Protein AF-G7YYK1-F1 (afdb_monomer)

Solvent-accessible surface area (backbone atoms only — not comparable to full-atom values): 4154 Å² total; per-residue (Å²): 101,59,91,78,72,44,84,75,93,65,62,65,76,81,70,65,62,80,56,74,72,56,38,65,79,42,42,72,56,54,54,48,53,50,55,50,50,55,53,48,44,70,71,67,58,68,94,75,85,86,78,75,95,51,62,84,67,42,70,80,70,114

Radius of gyration: 12.51 Å; Cα contacts (8 Å, |Δi|>4): 12; chains: 1; bounding box: 32×20×24 Å

Organism: Clonorchis sinensis (NCBI:txid79923)

Foldseek 3Di:
DVVVVDDDPDDVVLVDADDDVSCVVSVVVLVVVLVVLLVVCVVVVDPDDDDDDDCVSVVVSD

InterPro domains:
  IPR003835 Glycosyl transferase, family 19 [PF02684] (1-62)
  IPR003835 Glycosyl transferase, family 19 [PTHR30372] (1-61)

Secondary structure (DSSP, 8-state):
-GGGT---SS-HHHH---SHHHHHHHHHHHHHHHHHHHHHHHHH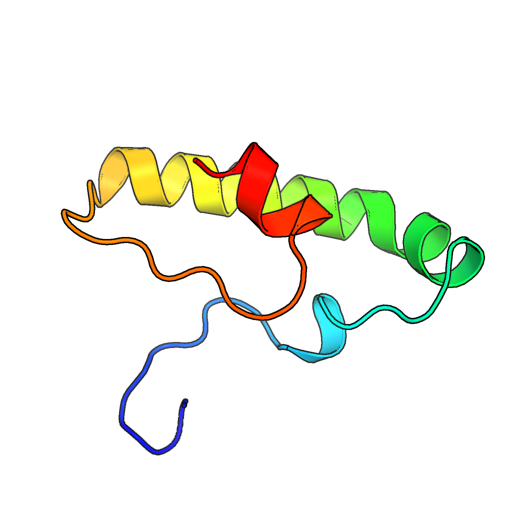--S-----S-HHHHTTT-

pLDDT: mean 74.19, std 11.78, range [49.81, 89.25]

Mean predicted aligned error: 7.51 Å

Sequence (62 aa):
MQAEGCEAWYEMEELAVMGIVEVLGRLRRLLHIRADLTKRFGELKPDVFVGIDAPDFNITLE

Structure (mmCIF, 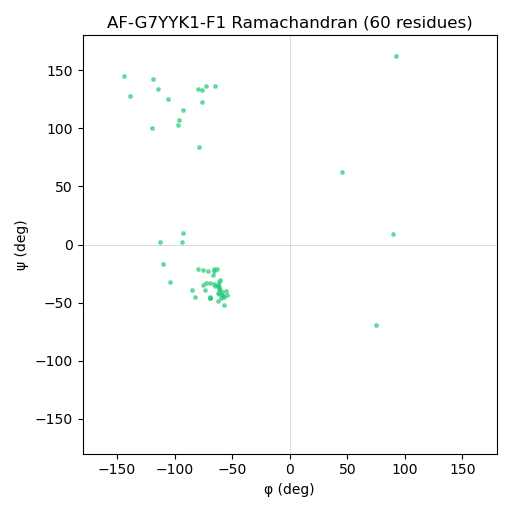N/CA/C/O backbone):
data_AF-G7YYK1-F1
#
_entry.id   AF-G7YYK1-F1
#
loop_
_atom_site.group_PDB
_atom_site.id
_atom_site.type_symbol
_atom_site.label_atom_id
_atom_site.label_alt_id
_atom_site.label_comp_id
_atom_site.label_asym_id
_atom_site.label_entity_id
_atom_site.label_seq_id
_atom_site.pdbx_PDB_ins_code
_atom_site.Cartn_x
_atom_site.Cartn_y
_atom_site.Cartn_z
_atom_site.occupancy
_atom_site.B_iso_or_equiv
_atom_site.auth_seq_id
_atom_site.auth_comp_id
_atom_site.auth_asym_id
_atom_site.auth_atom_id
_atom_site.pdbx_PDB_model_num
ATOM 1 N N . MET A 1 1 ? -10.442 -9.160 -11.024 1.00 66.62 1 MET A N 1
ATOM 2 C CA . MET A 1 1 ? -11.108 -8.840 -9.741 1.00 66.62 1 MET A CA 1
ATOM 3 C C . MET A 1 1 ? -12.248 -7.841 -9.907 1.00 66.62 1 MET A C 1
ATOM 5 O O . MET A 1 1 ? -13.311 -8.106 -9.374 1.00 66.62 1 MET A O 1
ATOM 9 N N . GLN A 1 2 ? -12.101 -6.763 -10.689 1.00 68.75 2 GLN A N 1
ATOM 10 C CA . GLN A 1 2 ? -13.211 -5.822 -10.944 1.00 68.75 2 GLN A CA 1
ATOM 11 C C . GLN A 1 2 ? -14.480 -6.494 -11.511 1.00 68.75 2 GLN A C 1
ATOM 13 O O . GLN A 1 2 ? -15.583 -6.201 -11.066 1.00 68.75 2 GLN A O 1
ATOM 18 N N . ALA A 1 3 ? -14.328 -7.457 -12.429 1.00 75.38 3 ALA A N 1
ATOM 19 C CA . ALA A 1 3 ? -15.452 -8.221 -12.989 1.00 75.38 3 ALA A CA 1
ATOM 20 C C . ALA A 1 3 ? -16.210 -9.081 -11.954 1.00 75.38 3 ALA A C 1
ATOM 22 O O . ALA A 1 3 ? -17.375 -9.397 -12.164 1.00 75.38 3 ALA A O 1
ATOM 23 N N . GLU A 1 4 ? -15.572 -9.403 -10.825 1.00 80.56 4 GLU A N 1
ATOM 24 C CA . GLU A 1 4 ? -16.158 -10.176 -9.720 1.00 80.56 4 GLU A CA 1
ATOM 25 C C . GLU A 1 4 ? -16.794 -9.263 -8.650 1.00 80.56 4 GLU A C 1
ATOM 27 O O . GLU A 1 4 ? -17.148 -9.720 -7.567 1.00 80.56 4 GLU A O 1
ATOM 32 N N . GLY A 1 5 ? -16.926 -7.958 -8.928 1.00 79.75 5 GLY A N 1
ATOM 33 C CA . GLY A 1 5 ? -17.544 -6.983 -8.023 1.00 79.75 5 GLY A CA 1
ATOM 34 C C . GLY A 1 5 ? -16.584 -6.308 -7.040 1.00 79.75 5 GLY A C 1
ATOM 35 O O . GLY A 1 5 ? -17.037 -5.591 -6.151 1.00 79.75 5 GLY A O 1
ATOM 36 N N . CYS A 1 6 ? -15.269 -6.501 -7.179 1.00 81.19 6 CYS A N 1
ATOM 37 C CA . CYS A 1 6 ? -14.291 -5.781 -6.363 1.00 81.19 6 CYS A CA 1
ATOM 38 C C . CYS A 1 6 ? -14.126 -4.330 -6.843 1.00 81.19 6 CYS A C 1
ATOM 40 O O . CYS A 1 6 ? -13.894 -4.086 -8.028 1.00 81.19 6 CYS A O 1
ATOM 42 N N . GLU A 1 7 ? -14.155 -3.372 -5.917 1.00 83.75 7 GLU A N 1
ATOM 43 C CA . GLU A 1 7 ? -13.803 -1.983 -6.212 1.00 83.75 7 GLU A CA 1
ATOM 44 C C . GLU A 1 7 ? -12.280 -1.848 -6.331 1.00 83.75 7 GLU A C 1
ATOM 46 O O . GLU A 1 7 ? -11.537 -2.180 -5.406 1.00 83.75 7 GLU A O 1
ATOM 51 N N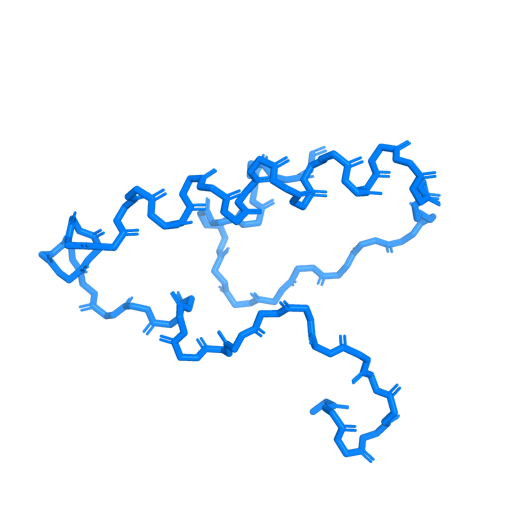 . ALA A 1 8 ? -11.803 -1.358 -7.474 1.00 83.69 8 ALA A N 1
ATOM 52 C CA . ALA A 1 8 ? -10.401 -0.999 -7.631 1.00 83.69 8 ALA A CA 1
ATOM 53 C C . ALA A 1 8 ? -10.220 0.480 -7.294 1.00 83.69 8 ALA A C 1
ATOM 55 O O . ALA A 1 8 ? -10.733 1.349 -7.995 1.00 83.69 8 ALA A O 1
ATOM 56 N N . TRP A 1 9 ? -9.468 0.771 -6.236 1.00 84.56 9 TRP A N 1
ATOM 57 C CA . TRP A 1 9 ? -9.116 2.152 -5.892 1.00 84.56 9 TRP A CA 1
ATOM 58 C C . TRP A 1 9 ? -7.962 2.708 -6.732 1.00 84.56 9 TRP A C 1
ATOM 60 O O . TRP A 1 9 ? -7.809 3.924 -6.825 1.00 84.56 9 TRP A O 1
ATOM 70 N N . TYR A 1 10 ? -7.160 1.823 -7.327 1.00 82.44 10 TYR A N 1
ATOM 71 C CA . TYR A 1 10 ? -5.984 2.147 -8.129 1.00 82.44 10 TYR A CA 1
ATOM 72 C C . TYR A 1 10 ? -5.863 1.162 -9.291 1.00 82.44 10 TYR A C 1
ATOM 74 O O . TYR A 1 10 ? -6.179 -0.020 -9.132 1.00 82.44 10 TYR A O 1
ATOM 82 N N . GLU A 1 11 ? -5.391 1.639 -10.443 1.00 77.31 11 GLU A N 1
ATOM 83 C CA . GLU A 1 11 ? -5.145 0.779 -11.602 1.00 77.31 11 GLU A CA 1
ATOM 84 C C . GLU A 1 11 ? -3.904 -0.089 -11.367 1.00 77.31 11 GLU A C 1
ATOM 86 O O . GLU A 1 11 ? -2.870 0.386 -10.893 1.00 77.31 11 GLU A O 1
ATOM 91 N N . MET A 1 12 ? -3.981 -1.373 -11.722 1.00 69.81 12 MET A N 1
ATOM 92 C CA . MET A 1 12 ? -2.882 -2.325 -11.501 1.00 69.81 12 MET A CA 1
ATOM 93 C C . MET A 1 12 ? -1.609 -1.923 -12.264 1.00 69.81 12 MET A C 1
ATOM 95 O O . MET A 1 12 ? -0.505 -2.104 -11.758 1.00 69.81 12 MET A O 1
ATOM 99 N N . GLU A 1 13 ? -1.751 -1.293 -13.431 1.00 66.69 13 GLU A N 1
ATOM 100 C CA . GLU A 1 13 ? -0.643 -0.751 -14.230 1.00 66.69 13 GLU A CA 1
ATOM 101 C C . GLU A 1 13 ? 0.089 0.417 -13.543 1.00 66.69 13 GLU A C 1
ATOM 103 O O . GLU A 1 13 ? 1.239 0.706 -13.872 1.00 66.69 13 GLU A O 1
ATOM 108 N N . GLU A 1 14 ? -0.535 1.100 -12.573 1.00 68.12 14 GLU A N 1
ATOM 109 C CA . GLU A 1 14 ? 0.156 2.119 -11.770 1.00 68.12 14 GLU A CA 1
ATOM 110 C C . GLU A 1 14 ? 1.095 1.505 -10.722 1.00 68.12 14 GLU A C 1
ATOM 112 O O . GLU A 1 14 ? 2.020 2.181 -10.264 1.00 68.12 14 GLU A O 1
ATOM 117 N N . LEU A 1 15 ? 0.853 0.245 -10.350 1.00 67.69 15 LEU A N 1
ATOM 118 C CA . LEU A 1 15 ? 1.561 -0.485 -9.297 1.00 67.69 15 LEU A CA 1
ATOM 119 C C . LEU A 1 15 ? 2.565 -1.500 -9.864 1.00 67.69 15 LEU A C 1
ATOM 121 O O . LEU A 1 15 ? 3.613 -1.729 -9.262 1.00 67.69 15 LEU A O 1
ATOM 125 N N . ALA A 1 16 ? 2.270 -2.079 -11.028 1.00 63.12 16 ALA A N 1
ATOM 126 C CA . ALA A 1 16 ? 3.111 -3.052 -11.715 1.00 63.12 16 ALA A CA 1
ATOM 127 C C . ALA A 1 16 ? 4.265 -2.355 -12.450 1.00 63.12 16 ALA A C 1
ATOM 129 O O . ALA A 1 16 ? 4.189 -2.062 -13.642 1.00 63.12 16 ALA A O 1
ATOM 130 N N . VAL A 1 17 ? 5.342 -2.069 -11.721 1.00 64.56 17 VAL A N 1
ATOM 131 C CA . VAL A 1 17 ? 6.554 -1.460 -12.277 1.00 64.56 17 VAL A CA 1
ATOM 132 C C . VAL A 1 17 ? 7.658 -2.508 -12.393 1.00 64.56 17 VAL A C 1
ATOM 134 O O . VAL A 1 17 ? 8.011 -3.144 -11.399 1.00 64.56 17 VAL A O 1
ATOM 137 N N . MET A 1 18 ? 8.229 -2.685 -13.589 1.00 61.34 18 MET A N 1
ATOM 138 C CA . MET A 1 18 ? 9.310 -3.646 -13.811 1.00 61.34 18 MET A CA 1
ATOM 139 C C . MET A 1 18 ? 10.676 -2.952 -13.731 1.00 61.34 18 MET A C 1
ATOM 141 O O . MET A 1 18 ? 11.112 -2.240 -14.627 1.00 61.34 18 MET A O 1
ATOM 145 N N . GLY A 1 19 ? 11.400 -3.204 -12.639 1.00 63.88 19 GLY A N 1
ATOM 146 C CA . GLY A 1 19 ? 12.786 -2.761 -12.468 1.00 63.88 19 GLY A CA 1
ATOM 147 C C . GLY A 1 19 ? 12.970 -1.399 -11.781 1.00 63.88 19 GLY A C 1
ATOM 148 O O . GLY A 1 19 ? 12.069 -0.573 -11.667 1.00 63.88 19 GLY A O 1
ATOM 149 N N . ILE A 1 20 ? 14.194 -1.166 -11.292 1.00 63.34 20 ILE A N 1
ATOM 150 C CA . ILE A 1 20 ? 14.545 -0.055 -10.383 1.00 63.34 20 ILE A CA 1
ATOM 151 C C . ILE A 1 20 ? 14.385 1.330 -11.039 1.00 63.34 20 ILE A C 1
ATOM 153 O O . ILE A 1 20 ? 13.994 2.291 -10.379 1.00 63.34 20 ILE A O 1
ATOM 157 N N . VAL A 1 21 ? 14.678 1.452 -12.3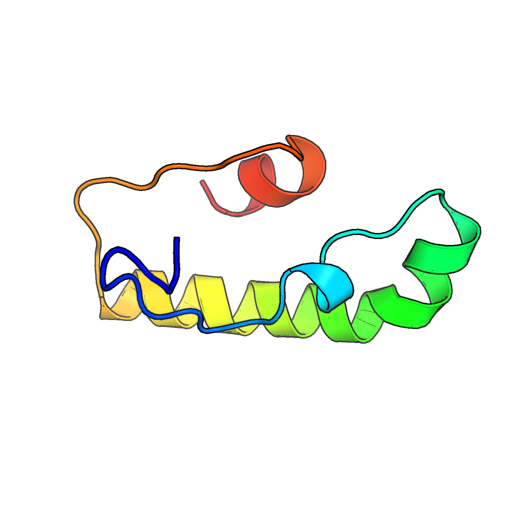37 1.00 65.06 21 VAL A N 1
ATOM 158 C CA . VAL A 1 21 ? 14.662 2.744 -13.050 1.00 65.06 21 VAL A CA 1
ATOM 159 C C . VAL A 1 21 ? 13.234 3.235 -13.298 1.00 65.06 21 VAL A C 1
ATOM 161 O O . VAL A 1 21 ? 12.952 4.421 -13.133 1.00 65.06 21 VAL A O 1
ATOM 164 N N . GLU A 1 22 ? 12.316 2.329 -13.627 1.00 66.62 22 GLU A N 1
ATOM 165 C CA . GLU A 1 22 ? 10.902 2.662 -13.805 1.00 66.62 22 GLU A CA 1
ATOM 166 C C . GLU A 1 22 ? 10.243 3.028 -12.463 1.00 66.62 22 GLU A C 1
ATOM 168 O O . GLU A 1 22 ? 9.412 3.941 -12.407 1.00 66.62 22 GLU A O 1
ATOM 173 N N . VAL A 1 23 ? 10.678 2.397 -11.359 1.00 68.62 23 VAL A N 1
ATOM 174 C CA . VAL A 1 23 ? 10.210 2.720 -9.998 1.00 68.62 23 VAL A CA 1
ATOM 175 C C . VAL A 1 23 ? 10.555 4.158 -9.626 1.00 68.62 23 VAL A C 1
ATOM 177 O O . VAL A 1 23 ? 9.702 4.860 -9.088 1.00 68.62 23 VAL A O 1
ATOM 180 N N . LEU A 1 24 ? 11.758 4.646 -9.945 1.00 71.12 24 LEU A N 1
ATOM 181 C CA . LEU A 1 24 ? 12.161 6.021 -9.615 1.00 71.12 24 LEU A CA 1
ATOM 182 C C . LEU A 1 24 ? 11.270 7.077 -10.288 1.00 71.12 24 LEU A C 1
ATOM 184 O O . LEU A 1 24 ? 10.943 8.086 -9.661 1.00 71.12 24 LEU A O 1
ATOM 188 N N . GLY A 1 25 ? 10.816 6.827 -11.521 1.00 74.62 25 GLY A N 1
ATOM 189 C CA . GLY A 1 25 ? 9.892 7.715 -12.235 1.00 74.62 25 GLY A CA 1
AT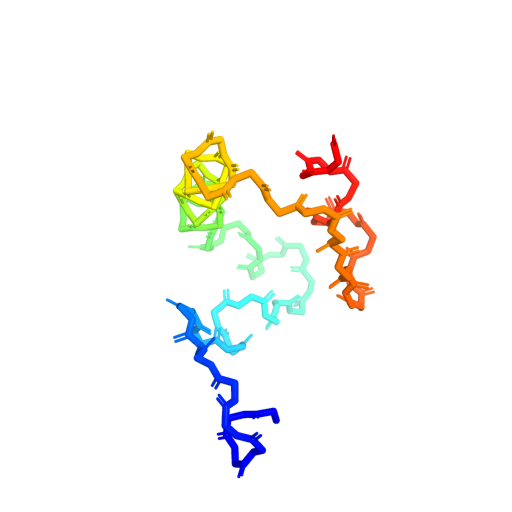OM 190 C C . GLY A 1 25 ? 8.500 7.796 -11.597 1.00 74.62 25 GLY A C 1
ATOM 191 O O . GLY A 1 25 ? 7.823 8.819 -11.711 1.00 74.62 25 GLY A O 1
ATOM 192 N N . ARG A 1 26 ? 8.082 6.744 -10.880 1.00 75.19 26 ARG A N 1
ATOM 193 C CA . ARG A 1 26 ? 6.760 6.641 -10.237 1.00 75.19 26 ARG A CA 1
ATOM 194 C C . ARG A 1 26 ? 6.803 6.645 -8.708 1.00 75.19 26 ARG A C 1
ATOM 196 O O . ARG A 1 26 ? 5.748 6.625 -8.079 1.00 75.19 26 ARG A O 1
ATOM 203 N N . LEU A 1 27 ? 7.978 6.776 -8.091 1.00 79.00 27 LEU A N 1
ATOM 204 C CA . LEU A 1 27 ? 8.168 6.686 -6.639 1.00 79.00 27 LEU A CA 1
ATOM 205 C C . LEU A 1 27 ? 7.263 7.655 -5.869 1.00 79.00 27 LEU A C 1
ATOM 207 O O . LEU A 1 27 ? 6.623 7.274 -4.893 1.00 79.00 27 LEU A O 1
ATOM 211 N N . ARG A 1 28 ? 7.145 8.904 -6.334 1.00 82.62 28 ARG A N 1
ATOM 212 C CA . ARG A 1 28 ? 6.271 9.904 -5.700 1.00 82.62 28 ARG A CA 1
ATOM 213 C C . ARG A 1 28 ? 4.799 9.479 -5.715 1.00 82.62 28 ARG A C 1
ATOM 215 O O . ARG A 1 28 ? 4.088 9.717 -4.742 1.00 82.62 28 ARG A O 1
ATOM 222 N N . ARG A 1 29 ? 4.347 8.858 -6.809 1.00 82.75 29 ARG A N 1
ATOM 223 C CA . ARG A 1 29 ? 2.980 8.341 -6.952 1.00 82.75 29 ARG A CA 1
A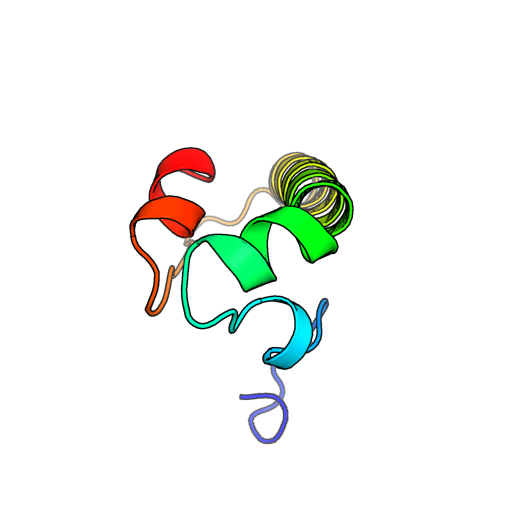TOM 224 C C . ARG A 1 29 ? 2.769 7.139 -6.035 1.00 82.75 29 ARG A C 1
ATOM 226 O O . ARG A 1 29 ? 1.801 7.144 -5.289 1.00 82.75 29 ARG A O 1
ATOM 233 N N . LEU A 1 30 ? 3.707 6.193 -6.008 1.00 80.25 30 LEU A N 1
ATOM 234 C CA . LEU A 1 30 ? 3.670 5.028 -5.116 1.00 80.25 30 LEU A CA 1
ATOM 235 C C . LEU A 1 30 ? 3.602 5.435 -3.636 1.00 80.25 30 LEU A C 1
ATOM 237 O O . LEU A 1 30 ? 2.770 4.927 -2.889 1.00 80.25 30 LEU A O 1
ATOM 241 N N . LEU A 1 31 ? 4.408 6.417 -3.219 1.00 83.75 31 LEU A N 1
ATOM 242 C CA . LEU A 1 31 ? 4.366 6.962 -1.857 1.00 83.75 31 LEU A CA 1
ATOM 243 C C . LEU A 1 31 ? 3.021 7.622 -1.524 1.00 83.75 31 LEU A C 1
ATOM 245 O O . LEU A 1 31 ? 2.563 7.529 -0.386 1.00 83.75 31 LEU A O 1
ATOM 249 N N . HIS A 1 32 ? 2.389 8.279 -2.500 1.00 86.69 32 HIS A N 1
ATOM 250 C CA . HIS A 1 32 ? 1.068 8.880 -2.326 1.00 86.69 32 HIS A CA 1
ATOM 251 C C . HIS A 1 32 ? -0.025 7.817 -2.183 1.00 86.69 32 HIS A C 1
ATOM 253 O O . HIS A 1 32 ? -0.826 7.905 -1.257 1.00 86.69 32 HIS A O 1
ATOM 259 N N . ILE A 1 33 ? -0.011 6.797 -3.047 1.00 85.12 33 ILE A N 1
ATOM 260 C CA . ILE A 1 33 ? -0.929 5.653 -2.969 1.00 85.12 33 ILE A CA 1
ATOM 261 C C . ILE A 1 33 ? -0.800 4.983 -1.600 1.00 85.12 33 ILE A C 1
ATOM 263 O O . ILE A 1 33 ? -1.804 4.750 -0.936 1.00 85.12 33 ILE A O 1
ATOM 267 N N . ARG A 1 34 ? 0.433 4.760 -1.127 1.00 82.75 34 ARG A N 1
ATOM 268 C CA . ARG A 1 34 ? 0.688 4.199 0.204 1.00 82.75 34 ARG A CA 1
ATOM 269 C C . ARG A 1 34 ? 0.059 5.043 1.311 1.00 82.75 34 ARG A C 1
ATOM 271 O O . ARG A 1 34 ? -0.666 4.509 2.139 1.00 82.75 34 ARG A O 1
ATOM 278 N N . ALA A 1 35 ? 0.319 6.351 1.325 1.00 86.31 35 ALA A N 1
ATOM 279 C CA . ALA A 1 35 ? -0.216 7.241 2.355 1.00 86.31 35 ALA A CA 1
ATOM 280 C C . ALA A 1 35 ? -1.754 7.267 2.367 1.00 86.31 35 ALA A C 1
ATOM 282 O O . ALA A 1 35 ? -2.358 7.281 3.441 1.00 86.31 35 ALA A O 1
ATOM 283 N N . ASP A 1 36 ? -2.383 7.247 1.191 1.00 88.88 36 ASP A N 1
ATOM 284 C CA . ASP A 1 36 ? -3.839 7.203 1.076 1.00 88.88 36 ASP A CA 1
ATOM 285 C C . ASP A 1 36 ? -4.411 5.854 1.539 1.00 88.88 36 ASP A C 1
ATOM 287 O O . ASP A 1 36 ? -5.346 5.836 2.336 1.00 88.88 36 ASP A O 1
ATOM 291 N N . LEU A 1 37 ? -3.808 4.731 1.130 1.00 86.06 37 LEU A N 1
ATOM 292 C CA . LEU A 1 37 ? -4.207 3.393 1.580 1.00 86.06 37 LEU A CA 1
ATOM 293 C C . LEU A 1 37 ? -4.092 3.249 3.100 1.00 86.06 37 LEU A C 1
ATOM 295 O O . LEU A 1 37 ? -5.046 2.810 3.736 1.00 86.06 37 LEU A O 1
ATOM 299 N N . THR A 1 38 ? -2.980 3.685 3.703 1.00 85.25 38 THR A N 1
ATOM 300 C CA . THR A 1 38 ? -2.802 3.660 5.163 1.00 85.25 38 THR A CA 1
ATOM 301 C C . THR A 1 38 ? -3.883 4.474 5.872 1.00 85.25 38 THR A C 1
ATOM 303 O O . THR A 1 38 ? -4.458 4.016 6.860 1.00 85.25 38 THR A O 1
ATOM 306 N N . LYS A 1 39 ? -4.205 5.671 5.363 1.00 89.12 39 LYS A N 1
ATOM 307 C CA . LYS A 1 39 ? -5.277 6.496 5.928 1.00 89.12 39 LYS A CA 1
ATOM 308 C C . LYS A 1 39 ? -6.629 5.784 5.831 1.00 89.12 39 LYS A C 1
ATOM 310 O O . LYS A 1 39 ? -7.337 5.691 6.832 1.00 89.12 39 LYS A O 1
ATOM 315 N N . ARG A 1 40 ? -6.969 5.252 4.654 1.00 88.00 40 ARG A N 1
ATOM 316 C CA . ARG A 1 40 ? -8.234 4.542 4.427 1.00 88.00 40 ARG A CA 1
ATOM 317 C C . ARG A 1 40 ? -8.356 3.298 5.286 1.00 88.00 40 ARG A C 1
ATOM 319 O O . ARG A 1 40 ? -9.418 3.077 5.841 1.00 88.00 40 ARG A O 1
ATOM 326 N N . PHE A 1 41 ? -7.299 2.506 5.440 1.00 86.06 41 PHE A N 1
ATOM 327 C CA . PHE A 1 41 ? -7.324 1.336 6.318 1.00 86.06 41 PHE A CA 1
ATOM 328 C C . PHE A 1 41 ? -7.482 1.720 7.788 1.00 86.06 41 PHE A C 1
ATOM 330 O O . PHE A 1 41 ? -8.194 1.031 8.513 1.00 86.06 41 PHE A O 1
ATOM 337 N N . GLY A 1 42 ? -6.924 2.856 8.216 1.00 85.56 42 GLY A N 1
ATOM 338 C CA . GLY A 1 42 ? -7.181 3.406 9.549 1.00 85.56 42 GLY A CA 1
ATOM 339 C C . GLY A 1 42 ? -8.650 3.786 9.786 1.00 85.56 42 GLY A C 1
ATOM 340 O O . GLY A 1 42 ? -9.154 3.625 10.899 1.00 85.56 42 GLY A O 1
ATOM 341 N N . GLU A 1 43 ? -9.344 4.263 8.749 1.00 89.25 43 GLU A N 1
ATOM 342 C CA . GLU A 1 43 ? -10.767 4.630 8.803 1.00 89.25 43 GLU A CA 1
ATOM 343 C C . GLU A 1 43 ? -11.694 3.413 8.638 1.00 89.25 43 GLU A C 1
ATOM 345 O O . GLU A 1 43 ? -12.643 3.256 9.404 1.00 89.25 43 GLU A O 1
ATOM 350 N N . LEU A 1 44 ? -11.401 2.541 7.671 1.00 87.94 44 LEU A N 1
ATOM 351 C CA . LEU A 1 44 ? -12.179 1.348 7.331 1.00 87.94 44 LEU A CA 1
ATOM 352 C C . LEU A 1 44 ? -12.032 0.244 8.384 1.00 87.94 44 LEU A C 1
ATOM 354 O O . LEU A 1 44 ? -12.983 -0.494 8.614 1.00 87.94 44 LEU A O 1
ATOM 358 N N . LYS A 1 45 ? -10.849 0.140 9.006 1.00 85.44 45 LYS A N 1
ATOM 359 C CA . LYS A 1 45 ? -10.462 -0.907 9.965 1.00 85.44 45 LYS A CA 1
ATOM 360 C C . LYS A 1 45 ? -10.850 -2.315 9.488 1.00 85.44 45 LYS A C 1
ATOM 362 O O . LYS A 1 45 ? -11.673 -2.963 10.130 1.00 85.44 45 LYS A O 1
ATOM 367 N N . PRO A 1 46 ? -10.297 -2.784 8.357 1.00 84.88 46 PRO A N 1
ATOM 368 C CA . PRO A 1 46 ? -10.620 -4.110 7.853 1.00 84.88 46 PRO A CA 1
ATOM 369 C C . PRO A 1 46 ? -10.135 -5.193 8.826 1.00 84.88 46 PRO A C 1
ATOM 371 O O . PRO A 1 46 ? -9.003 -5.140 9.301 1.00 84.88 46 PRO A O 1
ATOM 374 N N . ASP A 1 47 ? -10.966 -6.205 9.074 1.00 86.19 47 ASP A N 1
ATOM 375 C CA . ASP A 1 47 ? -10.580 -7.376 9.874 1.00 86.19 47 ASP A CA 1
ATOM 376 C C . ASP A 1 47 ? -9.583 -8.289 9.137 1.00 86.19 47 ASP A C 1
ATOM 378 O O . ASP A 1 47 ? -8.863 -9.069 9.759 1.00 86.19 47 ASP A O 1
ATOM 382 N N . VAL A 1 48 ? -9.552 -8.212 7.800 1.00 82.88 48 VAL A N 1
ATOM 383 C CA . VAL A 1 48 ? -8.699 -9.036 6.937 1.00 82.88 48 VAL A CA 1
ATOM 384 C C . VAL A 1 48 ? -8.118 -8.184 5.812 1.00 82.88 48 VAL A C 1
ATOM 386 O O . VAL A 1 48 ? -8.853 -7.535 5.067 1.00 82.88 48 VAL A O 1
ATOM 389 N N . PHE A 1 49 ? -6.796 -8.239 5.655 1.00 83.19 49 PHE A N 1
ATOM 390 C CA . PHE A 1 49 ? -6.067 -7.692 4.514 1.00 83.19 49 PHE A CA 1
ATOM 391 C C . PHE A 1 49 ? -5.423 -8.838 3.724 1.00 83.19 49 PHE A C 1
ATOM 393 O O . PHE A 1 49 ? -4.816 -9.735 4.308 1.00 83.19 49 PHE A O 1
ATOM 400 N N . VAL A 1 50 ? -5.563 -8.819 2.395 1.00 80.19 50 VAL A N 1
ATOM 401 C CA . VAL A 1 50 ? -4.961 -9.814 1.495 1.00 80.19 50 VAL A CA 1
ATOM 402 C C . VAL A 1 50 ? -4.023 -9.091 0.536 1.00 80.19 50 VAL A C 1
ATOM 404 O O . VAL A 1 50 ? -4.463 -8.493 -0.444 1.00 80.19 50 VAL A O 1
ATOM 407 N N . GLY A 1 51 ? -2.724 -9.139 0.830 1.00 76.38 51 GLY A N 1
ATOM 408 C CA . GLY A 1 51 ? -1.680 -8.653 -0.069 1.00 76.38 51 GLY A CA 1
ATOM 409 C C . GLY A 1 51 ? -1.384 -9.673 -1.169 1.00 76.38 51 GLY A C 1
ATOM 410 O O . GLY A 1 51 ? -1.230 -10.861 -0.889 1.00 76.38 51 GLY A O 1
ATOM 411 N N . ILE A 1 52 ? -1.296 -9.224 -2.422 1.00 69.00 52 ILE A N 1
ATOM 412 C CA . ILE A 1 52 ? -0.956 -10.067 -3.578 1.00 69.00 52 ILE A CA 1
ATOM 413 C C . ILE A 1 52 ? 0.340 -9.536 -4.217 1.00 69.00 52 ILE A C 1
ATOM 415 O O . ILE A 1 52 ? 0.551 -8.325 -4.289 1.00 69.00 52 ILE A O 1
ATOM 419 N N . ASP A 1 53 ? 1.188 -10.457 -4.679 1.00 61.56 53 ASP A N 1
ATOM 420 C CA . ASP A 1 53 ? 2.335 -10.261 -5.586 1.00 61.56 53 ASP A CA 1
ATOM 421 C C . ASP A 1 53 ? 3.609 -9.613 -5.008 1.00 61.56 53 ASP A C 1
ATOM 423 O O . ASP A 1 53 ? 4.616 -10.299 -4.856 1.00 61.56 53 ASP A O 1
ATOM 427 N N . ALA A 1 54 ? 3.609 -8.327 -4.650 1.00 57.91 54 ALA A N 1
ATOM 428 C CA . ALA A 1 54 ? 4.850 -7.624 -4.300 1.00 57.91 54 ALA A CA 1
ATOM 429 C C . ALA A 1 54 ? 5.083 -7.564 -2.774 1.00 57.91 54 ALA A C 1
ATOM 431 O O . ALA A 1 54 ? 4.473 -6.721 -2.103 1.00 57.91 54 ALA A O 1
ATOM 432 N N . PRO A 1 55 ? 5.973 -8.398 -2.192 1.00 52.50 55 PRO A N 1
ATOM 433 C CA . PRO A 1 55 ? 6.256 -8.369 -0.757 1.00 52.50 55 PRO A CA 1
ATOM 434 C C . PRO A 1 55 ? 6.765 -6.995 -0.299 1.00 52.50 55 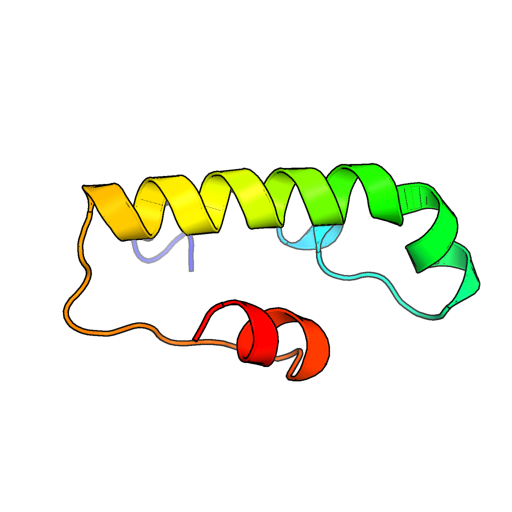PRO A C 1
ATOM 436 O O . PRO A 1 55 ? 6.289 -6.490 0.710 1.00 52.50 55 PRO A O 1
ATOM 439 N N . ASP A 1 56 ? 7.629 -6.323 -1.068 1.00 57.78 56 ASP A N 1
ATOM 440 C CA 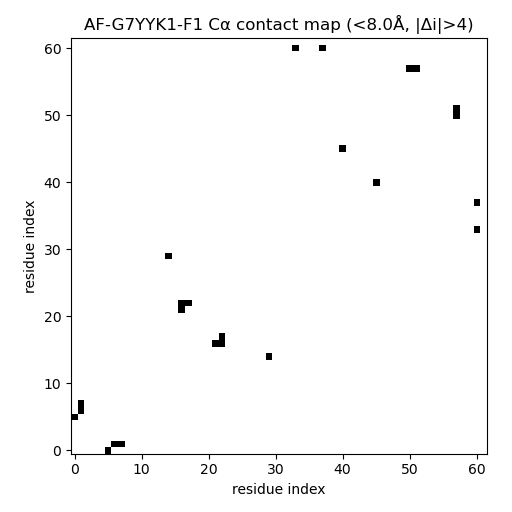. ASP A 1 56 ? 8.169 -5.001 -0.705 1.00 57.78 56 ASP A CA 1
ATOM 441 C C . ASP A 1 56 ? 7.093 -3.910 -0.542 1.00 57.78 56 ASP A C 1
ATOM 443 O O . ASP A 1 56 ? 7.255 -2.992 0.264 1.00 57.78 56 ASP A O 1
ATOM 447 N N . PHE A 1 57 ? 5.976 -4.005 -1.275 1.00 54.62 57 PHE A N 1
ATOM 448 C CA . PHE A 1 57 ? 4.863 -3.057 -1.162 1.00 54.62 57 PHE A CA 1
ATOM 449 C C . PHE A 1 57 ? 3.902 -3.441 -0.027 1.00 54.62 57 PHE A C 1
ATOM 451 O O . PHE A 1 57 ? 3.448 -2.573 0.717 1.00 54.62 57 PHE A O 1
ATOM 458 N N . ASN A 1 58 ? 3.638 -4.740 0.145 1.00 51.22 58 ASN A N 1
ATOM 459 C CA . ASN A 1 58 ? 2.698 -5.249 1.145 1.00 51.22 58 ASN A CA 1
ATOM 460 C C . ASN A 1 58 ? 3.263 -5.208 2.583 1.00 51.22 58 ASN A C 1
ATOM 462 O O . ASN A 1 58 ? 2.519 -4.882 3.501 1.00 51.22 58 ASN A O 1
ATOM 466 N N . ILE A 1 59 ? 4.569 -5.439 2.788 1.00 49.81 59 ILE A N 1
ATOM 467 C CA . ILE A 1 59 ? 5.211 -5.498 4.126 1.00 49.81 59 ILE A CA 1
ATOM 468 C C . ILE A 1 59 ? 5.189 -4.145 4.858 1.00 49.81 59 ILE A C 1
ATOM 470 O O . ILE A 1 59 ? 5.277 -4.092 6.079 1.00 49.81 59 ILE A O 1
ATOM 474 N N . THR A 1 60 ? 5.067 -3.025 4.136 1.00 53.19 60 THR A N 1
ATOM 475 C CA . THR A 1 60 ? 5.007 -1.691 4.772 1.00 53.19 60 THR A CA 1
ATOM 476 C C . THR A 1 60 ? 3.574 -1.210 5.040 1.00 53.19 60 THR A C 1
ATOM 478 O O . THR A 1 60 ? 3.389 -0.059 5.449 1.00 53.19 60 THR A O 1
ATOM 481 N N . LEU A 1 61 ? 2.578 -2.042 4.716 1.00 52.72 61 LEU A N 1
ATOM 482 C CA . LEU A 1 61 ? 1.144 -1.797 4.901 1.00 52.72 61 LEU A CA 1
ATOM 483 C C . LEU A 1 61 ? 0.518 -2.679 6.000 1.00 52.72 61 LEU A C 1
ATOM 485 O 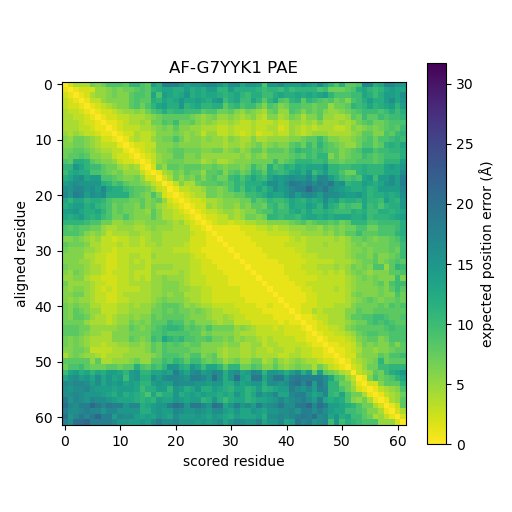O . LEU A 1 61 ? -0.569 -2.324 6.455 1.00 52.72 61 LEU A O 1
ATOM 489 N N . GLU A 1 62 ? 1.186 -3.766 6.418 1.00 51.03 62 GLU A N 1
ATOM 490 C CA . GLU A 1 62 ? 0.952 -4.441 7.714 1.00 51.03 62 GLU A CA 1
ATOM 491 C C . GLU A 1 62 ? 1.267 -3.510 8.898 1.00 51.03 62 GLU A C 1
ATOM 493 O O . GLU A 1 62 ? 0.503 -3.553 9.889 1.00 51.03 62 GLU A O 1
#